Protein AF-A0A537WTV7-F1 (afdb_monomer_lite)

Structure (mmCIF, N/CA/C/O backbone):
data_AF-A0A537WTV7-F1
#
_entry.id   AF-A0A537WTV7-F1
#
loop_
_atom_site.group_PDB
_atom_site.id
_atom_site.type_symbol
_atom_site.label_atom_id
_atom_site.label_alt_id
_atom_site.label_comp_id
_atom_site.label_asym_id
_atom_site.label_entity_id
_atom_site.label_seq_id
_atom_site.pdbx_PDB_ins_code
_atom_site.Cartn_x
_atom_site.Cartn_y
_atom_site.Cartn_z
_atom_site.occupancy
_atom_site.B_iso_or_equiv
_atom_site.auth_seq_id
_atom_site.auth_comp_id
_atom_site.auth_asym_id
_atom_site.auth_atom_id
_atom_site.pdbx_PDB_model_num
ATOM 1 N N . MET A 1 1 ? -13.658 0.890 -7.347 1.00 48.12 1 MET A N 1
ATOM 2 C CA . MET A 1 1 ? -14.657 -0.169 -7.027 1.00 48.12 1 MET A CA 1
ATOM 3 C C . MET A 1 1 ? -14.379 -0.899 -5.705 1.00 48.12 1 MET A C 1
ATOM 5 O O . MET A 1 1 ? -15.333 -1.145 -4.981 1.00 48.12 1 MET A O 1
ATOM 9 N N . LYS A 1 2 ? -13.120 -1.223 -5.353 1.00 63.78 2 LYS A N 1
ATOM 10 C CA . LYS A 1 2 ? -12.788 -2.050 -4.169 1.00 63.78 2 LYS A CA 1
ATOM 11 C C . LYS A 1 2 ? -13.210 -1.450 -2.810 1.00 63.78 2 LYS A C 1
ATOM 13 O O . LYS A 1 2 ? -13.706 -2.185 -1.966 1.00 63.78 2 LYS A O 1
ATOM 18 N N . ILE A 1 3 ? -13.106 -0.130 -2.627 1.00 77.50 3 ILE A N 1
ATOM 19 C CA . ILE A 1 3 ? -13.402 0.544 -1.343 1.00 77.50 3 ILE A CA 1
ATOM 20 C C . ILE A 1 3 ? -14.903 0.557 -0.999 1.00 77.50 3 ILE A C 1
ATOM 22 O O . ILE A 1 3 ? -15.268 0.532 0.171 1.00 77.50 3 ILE A O 1
ATOM 26 N N . ARG A 1 4 ? -15.799 0.518 -1.999 1.00 74.75 4 ARG A N 1
ATOM 27 C CA . ARG A 1 4 ? -17.255 0.674 -1.789 1.00 74.75 4 ARG A CA 1
ATOM 28 C C . ARG A 1 4 ? -17.849 -0.372 -0.832 1.00 74.75 4 ARG A C 1
ATOM 30 O O . ARG A 1 4 ? -18.816 -0.075 -0.142 1.00 74.75 4 ARG A O 1
ATOM 37 N N . ASN A 1 5 ? -17.263 -1.569 -0.763 1.00 86.56 5 ASN A N 1
ATOM 38 C CA . ASN A 1 5 ? -17.741 -2.642 0.115 1.00 86.56 5 ASN A CA 1
ATOM 39 C C . ASN A 1 5 ? -16.973 -2.737 1.443 1.00 86.56 5 ASN A C 1
ATOM 41 O O . ASN A 1 5 ? -17.354 -3.536 2.300 1.00 86.56 5 ASN A O 1
ATOM 45 N N . LEU A 1 6 ? -15.921 -1.932 1.635 1.00 89.31 6 LEU A N 1
ATOM 46 C CA . LEU A 1 6 ? -15.013 -2.030 2.777 1.00 89.31 6 LEU A CA 1
ATOM 47 C C . LEU A 1 6 ? -15.752 -1.886 4.110 1.00 89.31 6 LEU A C 1
ATOM 49 O O . LEU A 1 6 ? -15.606 -2.744 4.974 1.00 89.31 6 LEU A O 1
ATOM 53 N N . GLY A 1 7 ? -16.622 -0.883 4.248 1.00 89.38 7 GLY A N 1
ATOM 54 C CA . GLY A 1 7 ? -17.404 -0.690 5.472 1.00 89.38 7 GLY A CA 1
ATOM 55 C C . GLY A 1 7 ? -18.345 -1.854 5.798 1.00 89.38 7 GLY A C 1
ATOM 56 O O . GLY A 1 7 ? -18.581 -2.165 6.964 1.00 89.38 7 GLY A O 1
ATOM 57 N N . SER A 1 8 ? 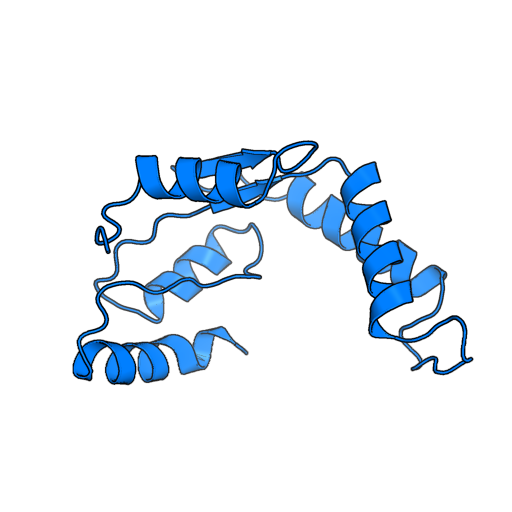-18.874 -2.553 4.787 1.00 90.12 8 SER A N 1
ATOM 58 C CA . SER A 1 8 ? -19.692 -3.749 5.023 1.00 90.12 8 SER A CA 1
ATOM 59 C C . SER A 1 8 ? -18.845 -4.936 5.473 1.00 90.12 8 SER A C 1
ATOM 61 O O . SER A 1 8 ? -19.252 -5.658 6.380 1.00 90.12 8 SER A O 1
ATOM 63 N N . ILE A 1 9 ? -17.678 -5.130 4.856 1.00 91.69 9 ILE A N 1
ATOM 64 C CA . ILE A 1 9 ? -16.735 -6.189 5.229 1.00 91.69 9 ILE A CA 1
ATOM 65 C C . ILE A 1 9 ? -16.250 -5.949 6.660 1.00 91.69 9 ILE A C 1
ATOM 67 O O . ILE A 1 9 ? -16.361 -6.840 7.499 1.00 91.69 9 ILE A O 1
ATOM 71 N N . TRP A 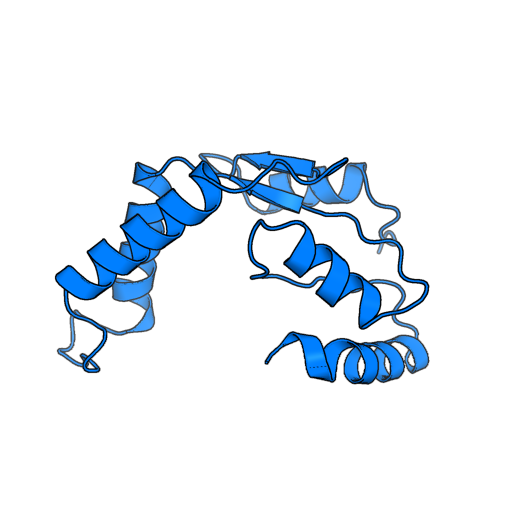1 10 ? -15.798 -4.730 6.958 1.00 92.56 10 TRP A N 1
ATOM 72 C CA . TRP A 1 10 ? -15.300 -4.363 8.277 1.00 92.56 10 TRP A CA 1
ATOM 73 C C . TRP A 1 10 ? -16.333 -4.607 9.374 1.00 92.56 10 TRP A C 1
ATOM 75 O O . TRP A 1 10 ? -16.006 -5.262 10.356 1.00 92.56 10 TRP A O 1
ATOM 85 N N . ARG A 1 11 ? -17.590 -4.180 9.191 1.00 91.38 11 ARG A N 1
ATOM 86 C CA . ARG A 1 11 ? -18.651 -4.415 10.187 1.00 91.38 11 ARG A CA 1
ATOM 87 C C . ARG A 1 11 ? -18.823 -5.894 10.537 1.00 91.38 11 ARG A C 1
ATOM 89 O O . ARG A 1 11 ? -18.983 -6.219 11.709 1.00 91.38 11 ARG A O 1
ATOM 96 N N . ASN A 1 12 ? -18.754 -6.787 9.549 1.00 93.88 12 ASN A N 1
ATOM 97 C CA . ASN A 1 12 ? -18.883 -8.225 9.791 1.00 93.88 12 ASN A CA 1
ATOM 98 C C . ASN A 1 12 ? -17.696 -8.777 10.593 1.00 93.88 12 ASN A C 1
ATOM 100 O O . ASN A 1 12 ? -17.893 -9.533 11.542 1.00 93.88 12 ASN A O 1
ATOM 104 N N . TYR A 1 13 ? -16.468 -8.379 10.249 1.00 93.69 13 TYR A N 1
ATOM 105 C CA . TYR A 1 13 ? -15.272 -8.810 10.979 1.00 93.69 13 TYR A CA 1
ATOM 106 C C . TYR A 1 13 ? -15.202 -8.204 12.382 1.00 93.69 13 TYR A C 1
ATOM 108 O O . TYR A 1 13 ? -14.846 -8.899 13.331 1.00 93.69 13 TYR A O 1
ATOM 116 N N . GLN A 1 14 ? -15.600 -6.943 12.537 1.00 93.06 14 GLN A N 1
ATOM 117 C CA . GLN A 1 14 ? -15.687 -6.277 13.830 1.00 93.06 14 GLN A CA 1
ATOM 118 C C . GLN A 1 14 ? -16.700 -6.979 14.746 1.00 93.06 14 GLN A C 1
ATOM 120 O O . GLN A 1 14 ? -16.394 -7.234 15.908 1.00 93.06 14 GLN A O 1
ATOM 125 N N . ALA A 1 15 ? -17.870 -7.368 14.222 1.00 93.88 15 ALA A N 1
ATOM 126 C CA . ALA A 1 15 ? -18.858 -8.154 14.966 1.00 93.88 15 ALA A CA 1
ATOM 127 C C . ALA A 1 15 ? -18.328 -9.540 15.386 1.00 93.88 15 ALA A C 1
ATOM 129 O O . ALA A 1 15 ? -18.749 -10.075 16.408 1.00 93.88 15 ALA A O 1
ATOM 130 N N . ALA A 1 16 ? -17.374 -10.096 14.634 1.00 95.06 16 ALA A N 1
ATOM 131 C CA . ALA A 1 16 ? -16.656 -11.324 14.975 1.00 95.06 16 ALA A CA 1
ATOM 132 C C . ALA A 1 16 ? -15.442 -11.102 15.906 1.00 95.06 16 ALA A C 1
ATOM 134 O O . ALA A 1 16 ? -14.710 -12.048 16.191 1.00 95.06 16 ALA A O 1
ATOM 135 N N . GLY A 1 17 ? -15.213 -9.874 16.386 1.00 93.69 17 GLY A N 1
ATOM 136 C CA . GLY A 1 17 ? -14.147 -9.537 17.333 1.00 93.69 17 GLY A CA 1
ATOM 137 C C . GLY A 1 17 ? -12.842 -9.042 16.703 1.00 93.69 17 GLY A C 1
ATOM 138 O O . GLY A 1 17 ? -11.868 -8.822 17.425 1.00 93.69 17 GLY A O 1
ATOM 139 N N . ALA A 1 18 ? -12.791 -8.834 15.383 1.00 93.06 18 ALA A N 1
ATOM 140 C CA . ALA A 1 18 ? -11.631 -8.210 14.757 1.00 93.06 18 ALA A CA 1
ATOM 141 C C . ALA A 1 18 ? -11.459 -6.764 15.248 1.00 93.06 18 ALA A C 1
ATOM 143 O O . ALA A 1 18 ? -12.418 -6.001 15.354 1.00 93.06 18 ALA A O 1
ATOM 144 N N . ARG A 1 19 ? -10.208 -6.384 15.522 1.00 91.12 19 ARG A N 1
ATOM 145 C CA . ARG A 1 19 ? -9.843 -5.050 16.026 1.00 91.12 19 ARG A CA 1
ATOM 146 C C . ARG A 1 19 ? -9.123 -4.177 15.005 1.00 91.12 19 ARG A C 1
ATOM 148 O O . ARG A 1 19 ? -9.173 -2.959 15.116 1.00 91.12 19 ARG A O 1
ATOM 155 N N . CYS A 1 20 ? -8.478 -4.798 14.022 1.00 92.19 20 CYS A N 1
ATOM 156 C CA . CYS A 1 20 ? -7.659 -4.132 13.017 1.00 92.19 20 CYS A CA 1
ATOM 157 C C . CYS A 1 20 ? -7.869 -4.803 11.655 1.00 92.19 20 CYS A C 1
ATOM 159 O O . CYS A 1 20 ? -8.230 -5.980 11.585 1.00 92.19 20 CYS A O 1
ATOM 161 N N . PHE A 1 21 ? -7.614 -4.068 10.576 1.00 91.38 21 PHE A N 1
ATOM 162 C CA . PHE A 1 21 ? -7.596 -4.581 9.208 1.00 91.38 21 PHE A CA 1
ATOM 163 C C . PHE A 1 21 ? -6.486 -3.887 8.416 1.00 91.38 21 PHE A C 1
ATOM 165 O O . PHE A 1 21 ? -6.018 -2.819 8.802 1.00 91.38 21 PHE A O 1
ATOM 172 N N . VAL A 1 22 ? -6.065 -4.499 7.309 1.00 92.06 22 VAL A N 1
ATOM 173 C CA . VAL A 1 22 ? -5.103 -3.911 6.369 1.00 92.06 22 VAL A CA 1
ATOM 174 C C . VAL A 1 22 ? -5.786 -3.751 5.020 1.00 92.06 22 VAL A C 1
ATOM 176 O O . VAL A 1 22 ? -6.416 -4.690 4.531 1.00 92.06 22 VAL A O 1
ATOM 179 N N . VAL A 1 23 ? -5.630 -2.581 4.404 1.00 91.19 23 VAL A N 1
ATOM 180 C CA . VAL A 1 23 ? -5.980 -2.350 2.998 1.00 91.19 23 VAL A CA 1
ATOM 181 C C . VAL A 1 23 ? -4.684 -2.156 2.231 1.00 91.19 23 VAL A C 1
ATOM 183 O O . VAL A 1 23 ? -3.864 -1.321 2.596 1.00 91.19 23 VAL A O 1
ATOM 186 N N . SER A 1 24 ? -4.487 -2.947 1.181 1.00 90.12 24 SER A N 1
ATOM 187 C CA . SER A 1 24 ? -3.321 -2.853 0.306 1.00 90.12 24 SER A CA 1
ATOM 188 C C . SER A 1 24 ? -3.741 -2.551 -1.130 1.00 90.12 24 SER A C 1
ATOM 190 O O . SER A 1 24 ? -4.852 -2.879 -1.557 1.00 90.12 24 SER A O 1
ATOM 192 N N . GLY A 1 25 ? -2.837 -1.917 -1.881 1.00 84.69 25 GLY A N 1
ATOM 193 C CA . GLY A 1 25 ? -3.086 -1.525 -3.270 1.00 84.69 25 GLY A CA 1
ATOM 194 C C . GLY A 1 25 ? -4.025 -0.325 -3.416 1.00 84.69 25 GLY A C 1
ATOM 195 O O . GLY A 1 25 ? -4.799 -0.285 -4.372 1.00 84.69 25 GLY A O 1
ATOM 196 N N . LEU A 1 26 ? -3.993 0.598 -2.451 1.00 86.12 26 LEU A N 1
ATOM 197 C CA . LEU A 1 26 ? -4.487 1.965 -2.629 1.00 86.12 26 LEU A CA 1
ATOM 198 C C . LEU A 1 26 ? -3.452 2.770 -3.424 1.00 86.12 26 LEU A C 1
ATOM 200 O O . LEU A 1 26 ? -2.262 2.454 -3.349 1.00 86.12 26 LEU A O 1
ATOM 204 N N . GLY A 1 27 ? -3.912 3.778 -4.166 1.00 82.94 27 GLY A N 1
ATOM 205 C CA . GLY A 1 27 ? -3.024 4.770 -4.764 1.00 82.94 27 GLY A CA 1
ATOM 206 C C . GLY A 1 27 ? -2.331 5.611 -3.691 1.00 82.94 27 GLY A C 1
ATOM 207 O O . GLY A 1 27 ? -2.720 5.597 -2.518 1.00 82.94 27 GLY A O 1
ATOM 208 N N . ALA A 1 28 ? -1.281 6.326 -4.088 1.00 81.31 28 ALA A N 1
ATOM 209 C CA . ALA A 1 28 ? -0.483 7.165 -3.189 1.00 81.31 28 ALA A CA 1
ATOM 210 C C . ALA A 1 28 ? -1.029 8.602 -3.041 1.00 81.31 28 ALA A C 1
ATOM 212 O O . ALA A 1 28 ? -0.284 9.500 -2.656 1.00 81.31 28 ALA A O 1
ATOM 213 N N . ALA A 1 29 ? -2.317 8.824 -3.327 1.00 87.44 29 ALA A N 1
ATOM 214 C CA . ALA A 1 29 ? -2.969 10.125 -3.220 1.00 87.44 29 ALA A CA 1
ATOM 215 C C . ALA A 1 29 ? -3.719 10.297 -1.887 1.00 87.44 29 ALA A C 1
ATOM 217 O O . ALA A 1 29 ? -4.305 9.351 -1.353 1.00 87.44 29 ALA A O 1
ATOM 218 N N . VAL A 1 30 ? -3.764 11.533 -1.378 1.00 89.75 30 VAL A N 1
ATOM 219 C CA . VAL A 1 30 ? -4.518 11.888 -0.160 1.00 89.75 30 VAL A CA 1
ATOM 220 C C . VAL A 1 30 ? -6.001 11.527 -0.306 1.00 89.75 30 VAL A C 1
ATOM 222 O O . VAL A 1 30 ? -6.557 10.867 0.570 1.00 89.75 30 VAL A O 1
ATOM 225 N N . ASP A 1 31 ? -6.610 11.839 -1.453 1.00 90.00 31 ASP A N 1
ATOM 226 C CA . ASP A 1 31 ? -8.018 11.537 -1.743 1.00 90.00 31 ASP A CA 1
ATOM 227 C C . ASP A 1 31 ? -8.343 10.033 -1.660 1.00 90.00 31 ASP A C 1
ATOM 229 O O . ASP A 1 31 ? -9.436 9.650 -1.227 1.00 90.00 31 ASP A O 1
ATOM 233 N N . ASP A 1 32 ? -7.405 9.158 -2.043 1.00 89.19 32 ASP A N 1
ATOM 234 C CA . ASP A 1 32 ? -7.583 7.703 -1.949 1.00 89.19 32 ASP A CA 1
ATOM 235 C C . ASP A 1 32 ? -7.609 7.240 -0.488 1.00 89.19 32 ASP A C 1
ATOM 237 O O . ASP A 1 32 ? -8.430 6.393 -0.108 1.00 89.19 32 ASP A O 1
ATOM 241 N N . VAL A 1 33 ? -6.739 7.819 0.346 1.00 89.44 33 VAL A N 1
ATOM 242 C CA . VAL A 1 33 ? -6.701 7.565 1.790 1.00 89.44 33 VAL A CA 1
ATOM 243 C C . VAL A 1 33 ? -7.979 8.065 2.452 1.00 89.44 33 VAL A C 1
ATOM 245 O O . VAL A 1 33 ? -8.609 7.306 3.192 1.00 89.44 33 VAL A O 1
ATOM 248 N N . GLU A 1 34 ? -8.404 9.294 2.162 1.00 90.12 34 GLU A N 1
ATOM 249 C CA . GLU A 1 34 ? -9.625 9.880 2.722 1.00 90.12 34 GLU A CA 1
ATOM 250 C C . GLU A 1 34 ? -10.869 9.093 2.310 1.00 90.12 34 GLU A C 1
ATOM 252 O O . GLU A 1 34 ? -11.715 8.768 3.148 1.00 90.12 34 GLU A O 1
ATOM 257 N N . THR A 1 35 ? -10.952 8.692 1.040 1.00 90.69 35 THR A N 1
ATOM 258 C CA . THR A 1 35 ? -12.037 7.840 0.539 1.00 90.69 35 THR A CA 1
ATOM 259 C C . THR A 1 35 ? -12.060 6.491 1.261 1.00 90.69 35 THR A C 1
ATOM 261 O O . THR A 1 35 ? -13.132 5.985 1.611 1.00 90.69 35 THR A O 1
ATOM 264 N N . CYS A 1 36 ? -10.891 5.893 1.509 1.00 90.25 36 CYS A N 1
ATOM 265 C CA . CYS A 1 36 ? -10.783 4.638 2.245 1.00 90.25 36 CYS A CA 1
ATOM 266 C C . CYS A 1 36 ? -11.180 4.795 3.721 1.00 90.25 36 CYS A C 1
ATOM 268 O O . CYS A 1 36 ? -11.958 3.985 4.232 1.00 90.25 36 CYS A O 1
ATOM 270 N N . ALA A 1 37 ? -10.694 5.837 4.396 1.00 89.88 37 ALA A N 1
ATOM 271 C CA . ALA A 1 37 ? -11.010 6.129 5.792 1.00 89.88 37 ALA A CA 1
ATOM 272 C C . ALA A 1 37 ? -12.503 6.446 5.978 1.00 89.88 37 ALA A C 1
ATOM 274 O O . ALA A 1 37 ? -13.147 5.919 6.886 1.00 89.88 37 ALA A O 1
ATOM 275 N N . GLY A 1 38 ? -13.095 7.219 5.063 1.00 91.06 38 GLY A N 1
ATOM 276 C CA . GLY A 1 38 ? -14.523 7.541 5.059 1.00 91.06 38 GLY A CA 1
ATOM 277 C C . GLY A 1 38 ? -15.430 6.318 4.885 1.00 91.06 38 GLY A C 1
ATOM 278 O O . GLY A 1 38 ? -16.558 6.307 5.380 1.00 91.06 38 GLY A O 1
ATOM 279 N N . ALA A 1 39 ? -14.942 5.248 4.247 1.00 91.12 39 ALA A N 1
ATOM 280 C CA . ALA A 1 39 ? -15.672 3.985 4.143 1.00 91.12 39 ALA A CA 1
ATOM 281 C C . ALA A 1 39 ? -15.723 3.200 5.467 1.00 91.12 39 ALA A C 1
ATOM 283 O O . ALA A 1 39 ? -16.539 2.282 5.593 1.00 91.12 39 ALA A O 1
ATOM 284 N N . VAL A 1 40 ? -14.883 3.549 6.450 1.00 89.88 40 VAL A N 1
ATOM 285 C CA . VAL A 1 40 ? -14.829 2.916 7.775 1.00 89.88 40 VAL A CA 1
ATOM 286 C C . VAL A 1 40 ? -14.806 3.983 8.882 1.00 89.88 40 VAL A C 1
ATOM 288 O O . VAL A 1 40 ? -13.760 4.231 9.494 1.00 89.88 40 VAL A O 1
ATOM 291 N N . PRO A 1 41 ? -15.958 4.620 9.173 1.00 84.69 41 PRO A N 1
ATOM 292 C CA . PRO A 1 41 ? -16.031 5.676 10.177 1.00 84.69 41 PRO A CA 1
ATOM 293 C C . PRO A 1 41 ? -15.554 5.205 11.555 1.00 84.69 41 PRO A C 1
ATOM 295 O O . PRO A 1 41 ? -15.910 4.116 12.007 1.00 84.69 41 PRO A O 1
ATOM 298 N N . GLY A 1 42 ? -14.761 6.041 12.229 1.00 85.00 42 GLY A N 1
ATOM 299 C CA . GLY A 1 42 ? -14.197 5.741 13.549 1.00 85.00 42 GLY A CA 1
ATOM 300 C C . GLY A 1 42 ? -12.944 4.858 13.532 1.00 85.00 42 GLY A C 1
ATOM 301 O O . GLY A 1 42 ? -12.438 4.525 14.601 1.00 85.00 42 GLY A O 1
ATOM 302 N N . SER A 1 43 ? -12.432 4.482 12.355 1.00 87.81 43 SER A N 1
ATOM 303 C CA . SER A 1 43 ? -11.092 3.898 12.244 1.00 87.81 43 SER A CA 1
ATOM 304 C C . SER A 1 43 ? -10.009 4.974 12.367 1.00 87.81 43 SER A C 1
ATOM 306 O O . SER A 1 43 ? -10.209 6.118 11.960 1.00 87.81 43 SER A O 1
ATOM 308 N N . VAL A 1 44 ? -8.860 4.599 12.931 1.00 88.19 44 VAL A N 1
ATOM 309 C CA . VAL A 1 44 ? -7.651 5.432 12.981 1.00 88.19 44 VAL A CA 1
ATOM 310 C C . VAL A 1 44 ? -6.642 4.800 12.022 1.00 88.19 44 VAL A C 1
ATOM 312 O O . VAL A 1 44 ? -6.024 3.795 12.381 1.00 88.19 44 VAL A O 1
ATOM 315 N N . PRO A 1 45 ? -6.541 5.280 10.770 1.00 89.75 45 PRO A N 1
ATOM 316 C CA . PRO A 1 45 ? -5.659 4.667 9.792 1.00 89.75 45 PRO A CA 1
ATOM 317 C C . PRO A 1 45 ? -4.199 5.005 10.099 1.00 89.75 45 PRO A C 1
ATOM 319 O O . PRO A 1 45 ? -3.846 6.162 10.304 1.00 89.75 45 PRO A O 1
ATOM 322 N N . THR A 1 46 ? -3.333 3.997 10.044 1.00 92.88 46 THR A N 1
ATOM 323 C CA . THR A 1 46 ? -1.896 4.208 9.848 1.00 92.88 46 THR A CA 1
ATOM 324 C C . THR A 1 46 ? -1.613 4.067 8.362 1.00 92.88 46 THR A C 1
ATOM 326 O O . THR A 1 46 ? -1.773 2.983 7.796 1.00 92.88 46 THR A O 1
ATOM 329 N N . VAL A 1 47 ? -1.230 5.165 7.714 1.00 93.69 47 VAL A N 1
ATOM 330 C CA . VAL A 1 47 ? -0.910 5.160 6.285 1.00 93.69 47 VAL A CA 1
ATOM 331 C C . VAL A 1 47 ? 0.539 4.731 6.106 1.00 93.69 47 VAL A C 1
ATOM 333 O O . VAL A 1 47 ? 1.443 5.327 6.687 1.00 93.69 47 VAL A O 1
ATOM 336 N N . CYS A 1 48 ? 0.767 3.706 5.288 1.00 93.75 48 CYS A N 1
ATOM 337 C CA . CYS A 1 48 ? 2.104 3.256 4.918 1.00 93.75 48 CYS A CA 1
ATOM 338 C C . CYS A 1 48 ? 2.304 3.424 3.413 1.00 93.75 48 CYS A C 1
ATOM 340 O O . CYS A 1 48 ? 1.594 2.802 2.622 1.00 93.75 48 CYS A O 1
ATOM 342 N N . VAL A 1 49 ? 3.294 4.223 3.020 1.00 92.81 49 VAL A N 1
ATOM 343 C CA . VAL A 1 49 ? 3.681 4.406 1.618 1.00 92.81 49 VAL A CA 1
ATOM 344 C C . VAL A 1 49 ? 4.893 3.529 1.346 1.00 92.81 49 VAL A C 1
ATOM 346 O O . VAL A 1 49 ? 5.973 3.763 1.884 1.00 92.81 49 VAL A O 1
ATOM 349 N N . LEU A 1 50 ? 4.716 2.497 0.522 1.00 92.31 50 LEU A N 1
ATOM 350 C CA . LEU A 1 50 ? 5.810 1.619 0.116 1.00 92.31 50 LEU A CA 1
ATOM 351 C C . LEU A 1 50 ? 6.540 2.239 -1.069 1.00 92.31 50 LEU A C 1
ATOM 353 O O . LEU A 1 50 ? 5.973 2.354 -2.155 1.00 92.31 50 LEU A O 1
ATOM 357 N N . THR A 1 51 ? 7.802 2.593 -0.871 1.00 91.88 51 THR A N 1
ATOM 358 C CA . THR A 1 51 ? 8.647 3.165 -1.912 1.00 91.88 51 THR A CA 1
ATOM 359 C C . THR A 1 51 ? 9.660 2.150 -2.417 1.00 91.88 51 THR A C 1
ATOM 361 O O . THR A 1 51 ? 9.967 1.115 -1.809 1.00 91.88 51 THR A O 1
ATOM 364 N N . VAL A 1 52 ? 10.111 2.417 -3.631 1.00 92.25 52 VAL A N 1
ATOM 365 C CA . VAL A 1 52 ? 11.062 1.612 -4.376 1.00 92.25 52 VAL A CA 1
ATOM 366 C C . VAL A 1 52 ? 11.633 2.504 -5.477 1.00 92.25 52 VAL A C 1
ATOM 368 O O . VAL A 1 52 ? 10.981 3.460 -5.896 1.00 92.25 52 VAL A O 1
ATOM 371 N N . THR A 1 53 ? 12.841 2.220 -5.954 1.00 90.94 53 THR A N 1
ATOM 372 C CA . THR A 1 53 ? 13.369 2.926 -7.129 1.00 90.94 53 THR A CA 1
ATOM 373 C C . THR A 1 53 ? 12.571 2.553 -8.379 1.00 90.94 53 THR A C 1
ATOM 375 O O . THR A 1 53 ? 12.082 1.429 -8.485 1.00 90.94 53 THR A O 1
ATOM 378 N N . GLU A 1 54 ? 12.488 3.452 -9.360 1.00 90.38 54 GLU A N 1
ATOM 379 C CA . GLU A 1 54 ? 11.824 3.188 -10.649 1.00 90.38 54 GLU A CA 1
ATOM 380 C C . GLU A 1 54 ? 12.343 1.896 -11.305 1.00 90.38 54 GLU 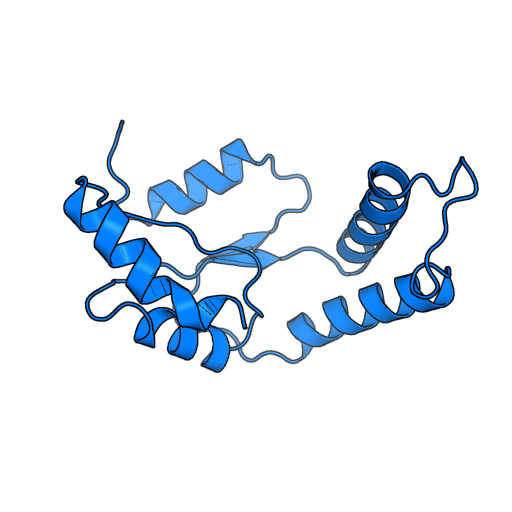A C 1
ATOM 382 O O . GLU A 1 54 ? 11.569 1.031 -11.720 1.00 90.38 54 GLU A O 1
ATOM 387 N N . THR A 1 55 ? 13.666 1.708 -11.310 1.00 91.56 55 THR A N 1
ATOM 388 C CA . THR A 1 55 ? 14.318 0.503 -11.841 1.00 91.56 55 THR A CA 1
ATOM 389 C C . THR A 1 55 ? 13.824 -0.770 -11.156 1.00 91.56 55 THR A C 1
ATOM 391 O O . THR A 1 55 ? 13.518 -1.761 -11.825 1.00 91.56 55 THR A O 1
ATOM 394 N N . GLU A 1 56 ? 13.728 -0.763 -9.826 1.00 93.44 56 GLU A N 1
ATOM 395 C CA . GLU A 1 56 ? 13.275 -1.923 -9.061 1.00 93.44 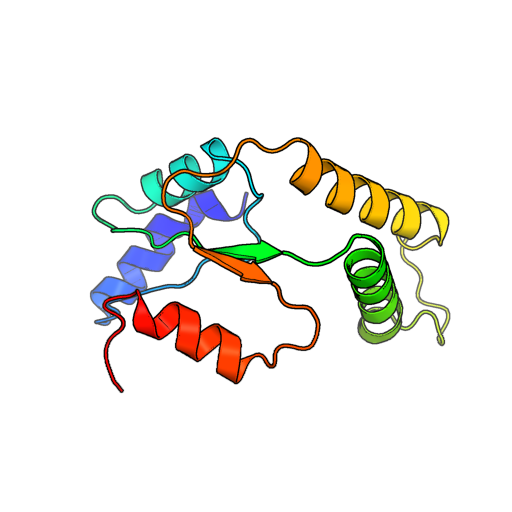56 GLU A CA 1
ATOM 396 C C . GLU A 1 56 ? 11.750 -2.114 -9.185 1.00 93.44 56 GLU A C 1
ATOM 398 O O . GLU A 1 56 ? 11.281 -3.251 -9.277 1.00 93.44 56 GLU A O 1
ATOM 403 N N . GLN A 1 57 ? 10.964 -1.036 -9.286 1.00 91.38 57 GLN A N 1
ATOM 404 C CA . GLN A 1 57 ? 9.523 -1.093 -9.551 1.00 91.38 57 GLN A CA 1
ATOM 405 C C . GLN A 1 57 ? 9.240 -1.754 -10.904 1.00 91.38 57 GLN A C 1
ATOM 407 O O . GLN A 1 57 ? 8.483 -2.729 -10.968 1.00 91.38 57 GLN A O 1
ATOM 412 N N . ARG A 1 58 ? 9.926 -1.304 -11.963 1.00 91.94 58 ARG A N 1
ATOM 413 C CA . ARG A 1 58 ? 9.875 -1.901 -13.303 1.00 91.94 58 ARG A CA 1
ATOM 414 C C . ARG A 1 58 ? 10.276 -3.372 -13.260 1.00 91.94 58 ARG A C 1
ATOM 416 O O . ARG A 1 58 ? 9.518 -4.229 -13.712 1.00 91.94 58 ARG A O 1
ATOM 423 N N . ALA A 1 59 ? 11.415 -3.702 -12.650 1.00 91.88 59 ALA A N 1
ATOM 424 C CA . ALA A 1 59 ? 11.874 -5.086 -12.543 1.00 91.88 59 ALA A CA 1
ATOM 425 C C . ALA A 1 59 ? 10.855 -5.996 -11.828 1.00 91.88 59 ALA A C 1
ATOM 427 O O . ALA A 1 59 ? 10.665 -7.150 -12.219 1.00 91.88 59 ALA A O 1
ATOM 428 N N . ARG A 1 60 ? 10.172 -5.493 -10.792 1.00 91.06 60 ARG A N 1
ATOM 429 C CA . ARG A 1 60 ? 9.122 -6.231 -10.069 1.00 91.06 60 ARG A CA 1
ATOM 430 C C . ARG A 1 60 ? 7.864 -6.433 -10.910 1.00 91.06 60 ARG A C 1
ATOM 432 O O . ARG A 1 60 ? 7.321 -7.536 -10.886 1.00 91.06 60 ARG A O 1
ATOM 439 N N . ILE A 1 61 ? 7.419 -5.423 -11.659 1.00 89.19 61 ILE A N 1
ATOM 440 C CA . ILE A 1 61 ? 6.267 -5.529 -12.574 1.00 89.19 61 ILE A CA 1
ATOM 441 C C . ILE A 1 61 ? 6.530 -6.607 -13.628 1.00 89.19 61 ILE A C 1
ATOM 443 O O . ILE A 1 61 ? 5.728 -7.526 -13.787 1.00 89.19 61 ILE A O 1
ATOM 447 N N . PHE A 1 62 ? 7.695 -6.558 -14.272 1.00 88.88 62 PHE A N 1
ATOM 448 C CA . PHE A 1 62 ? 8.087 -7.529 -15.291 1.00 88.88 62 PHE A CA 1
ATOM 449 C C . PHE A 1 62 ? 8.216 -8.951 -14.740 1.00 88.88 62 PHE A C 1
ATOM 451 O O . PHE A 1 62 ? 7.744 -9.902 -15.358 1.00 88.88 62 PHE A O 1
ATOM 458 N N . ARG A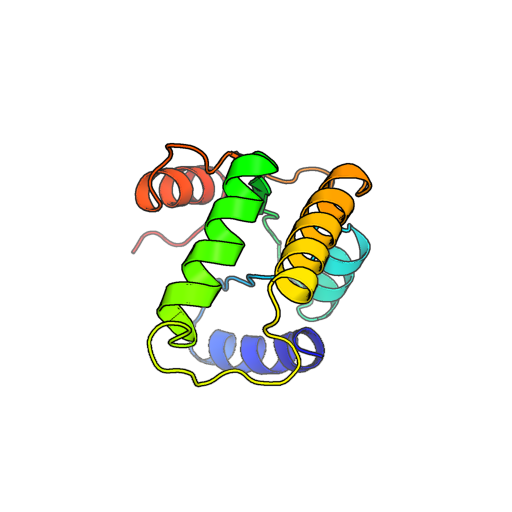 1 63 ? 8.809 -9.112 -13.554 1.00 88.44 63 ARG A N 1
ATOM 459 C CA . ARG A 1 63 ? 8.940 -10.425 -12.909 1.00 88.44 63 ARG A CA 1
ATOM 460 C C . ARG A 1 63 ? 7.583 -11.035 -12.569 1.00 88.44 63 ARG A C 1
ATOM 462 O O . ARG A 1 63 ? 7.376 -12.216 -12.826 1.00 88.44 63 ARG A O 1
ATOM 469 N N . ARG A 1 64 ? 6.651 -10.237 -12.034 1.00 85.25 64 ARG A N 1
ATOM 470 C CA . ARG A 1 64 ? 5.273 -10.685 -11.771 1.00 85.25 64 ARG A CA 1
ATOM 471 C C . ARG A 1 64 ? 4.571 -11.075 -13.067 1.00 85.25 64 ARG A C 1
ATOM 473 O O . ARG A 1 64 ? 3.965 -12.137 -13.122 1.00 85.25 64 ARG A O 1
ATOM 480 N N . ALA A 1 65 ? 4.731 -10.274 -14.122 1.00 81.31 65 ALA A N 1
ATOM 481 C CA . ALA A 1 65 ? 4.178 -10.582 -15.437 1.00 81.31 65 ALA A CA 1
ATOM 482 C C . ALA A 1 65 ? 4.682 -11.932 -15.987 1.00 81.31 65 ALA A C 1
ATOM 484 O O . ALA A 1 65 ? 3.910 -12.699 -16.556 1.00 81.31 65 ALA A O 1
ATOM 485 N N . GLN A 1 66 ? 5.962 -12.254 -15.775 1.00 76.81 66 GLN A N 1
ATOM 486 C CA . GLN A 1 66 ? 6.546 -13.535 -16.184 1.00 76.81 66 GLN A CA 1
ATOM 487 C C . GLN A 1 66 ? 6.030 -14.712 -15.344 1.00 76.81 66 GLN A C 1
ATOM 489 O O . GLN A 1 66 ? 5.622 -15.721 -15.911 1.00 76.81 66 GLN A O 1
ATOM 494 N N . GLN A 1 67 ? 6.020 -14.575 -14.013 1.00 71.50 67 GLN A N 1
ATOM 495 C CA . GLN A 1 67 ? 5.683 -15.662 -13.083 1.00 71.50 67 GLN A CA 1
ATOM 496 C C . GLN A 1 67 ? 4.187 -15.990 -13.018 1.00 71.50 67 GLN A C 1
ATOM 498 O O . GLN A 1 67 ? 3.821 -17.145 -12.836 1.00 71.50 67 GLN A O 1
ATOM 503 N N . GLU A 1 68 ? 3.321 -14.983 -13.114 1.00 62.66 68 GLU A N 1
ATOM 504 C CA . GLU A 1 68 ? 1.884 -15.135 -12.856 1.00 62.66 68 GLU A CA 1
ATOM 505 C C . GLU A 1 68 ? 1.083 -15.420 -14.139 1.00 62.66 68 GLU A C 1
ATOM 507 O O . GLU A 1 68 ? -0.013 -15.970 -14.069 1.00 62.66 68 GLU A O 1
ATOM 512 N N . TYR A 1 69 ? 1.643 -15.111 -15.317 1.00 57.81 69 TYR A N 1
ATOM 513 C CA . TYR A 1 69 ? 0.922 -15.196 -16.596 1.00 57.81 69 TYR A CA 1
ATOM 514 C C . TYR A 1 69 ? 1.584 -16.096 -17.641 1.00 57.81 69 TYR A C 1
ATOM 516 O O . TYR A 1 69 ? 1.102 -16.166 -18.766 1.00 57.81 69 TYR A O 1
ATOM 524 N N . GLY A 1 70 ? 2.660 -16.811 -17.290 1.00 54.94 70 GLY A N 1
ATOM 525 C CA . GLY A 1 70 ? 3.226 -17.848 -18.154 1.00 54.94 70 GLY A CA 1
ATOM 526 C C . GLY A 1 70 ? 3.573 -17.337 -19.554 1.00 54.94 70 GLY A C 1
ATOM 527 O O . GLY A 1 70 ? 3.257 -17.994 -20.546 1.00 54.94 70 GLY A O 1
ATOM 528 N N . MET A 1 71 ? 4.237 -16.179 -19.655 1.00 52.97 71 MET A N 1
ATOM 529 C CA . MET A 1 71 ? 4.777 -15.670 -20.930 1.00 52.97 71 MET A CA 1
ATOM 530 C C . MET A 1 71 ? 5.727 -16.682 -21.601 1.00 52.97 71 MET A C 1
ATOM 532 O O . MET A 1 71 ? 5.927 -16.646 -22.810 1.00 52.97 71 MET A O 1
ATOM 536 N N . GLU A 1 72 ? 6.267 -17.625 -20.827 1.00 51.44 72 GLU A N 1
ATOM 537 C CA . GLU A 1 72 ? 7.054 -18.770 -21.294 1.00 51.44 72 GLU A CA 1
ATOM 538 C C . GLU A 1 72 ? 6.216 -19.884 -21.975 1.00 51.44 72 GLU A C 1
ATOM 540 O O . GLU A 1 72 ? 6.776 -20.723 -22.674 1.00 51.44 72 GLU A O 1
ATOM 545 N N . HIS A 1 73 ? 4.881 -19.862 -21.846 1.00 50.72 73 HIS A N 1
ATOM 546 C CA . HIS A 1 73 ? 3.933 -20.840 -22.412 1.00 50.72 73 HIS A CA 1
ATOM 547 C C . HIS A 1 73 ? 2.942 -20.239 -23.437 1.00 50.72 73 HIS A C 1
ATOM 549 O O . HIS A 1 73 ? 1.998 -20.912 -23.848 1.00 50.72 73 HIS A O 1
ATOM 555 N N . GLY A 1 74 ? 3.129 -18.985 -23.873 1.00 48.03 74 GLY A N 1
ATOM 556 C CA . GLY A 1 74 ? 2.338 -18.372 -24.956 1.00 48.03 74 GLY A CA 1
ATOM 557 C C . GLY A 1 74 ? 0.915 -17.922 -24.587 1.00 48.03 74 GLY A C 1
ATOM 558 O O . GLY A 1 74 ? 0.131 -17.587 -25.475 1.00 48.03 74 GLY A O 1
ATOM 559 N N . GLY A 1 75 ? 0.565 -17.888 -23.299 1.00 48.94 75 GLY A N 1
ATOM 560 C CA . GLY A 1 75 ? -0.747 -17.452 -22.809 1.00 48.94 75 GLY A CA 1
ATOM 561 C C . GLY A 1 75 ? -0.842 -15.940 -22.587 1.00 48.94 75 GLY A C 1
ATOM 562 O O . GLY A 1 75 ? -0.923 -15.503 -21.448 1.00 48.94 75 GLY A O 1
ATOM 563 N N . GLY A 1 76 ? -0.826 -15.137 -23.655 1.00 52.16 76 GLY A N 1
ATOM 564 C CA . GLY A 1 76 ? -0.954 -13.676 -23.566 1.00 52.16 76 GLY A CA 1
ATOM 565 C C . GLY A 1 76 ? -2.371 -13.155 -23.855 1.00 52.16 76 GLY A C 1
ATOM 566 O O . GLY A 1 76 ? -2.802 -13.151 -25.004 1.00 52.16 76 GLY A O 1
ATOM 567 N N . SER A 1 77 ? -3.088 -12.657 -22.845 1.00 54.84 77 SER A N 1
ATOM 568 C CA . SER A 1 77 ? -4.193 -11.694 -22.986 1.00 54.84 77 SER A CA 1
ATOM 569 C C . SER A 1 77 ? -3.710 -10.394 -23.657 1.00 54.84 77 SER A C 1
ATOM 571 O O . SER A 1 77 ? -2.559 -9.990 -23.506 1.00 54.84 77 SER A O 1
ATOM 573 N N . THR A 1 78 ? -4.595 -9.683 -24.362 1.00 54.16 78 THR A N 1
ATOM 574 C CA . THR A 1 78 ? -4.308 -8.470 -25.163 1.00 54.16 78 THR A CA 1
ATOM 575 C C . THR A 1 78 ? -3.641 -7.306 -24.409 1.00 54.16 78 THR A C 1
ATOM 577 O O . THR A 1 78 ? -3.104 -6.410 -25.051 1.00 54.16 78 THR A O 1
ATOM 580 N N . ASN A 1 79 ? -3.616 -7.318 -23.071 1.00 53.78 79 ASN A N 1
ATOM 581 C CA . ASN A 1 79 ? -2.937 -6.314 -22.233 1.00 53.78 79 ASN A CA 1
ATOM 582 C C . ASN A 1 79 ? -1.498 -6.700 -21.826 1.00 53.78 79 ASN A C 1
ATOM 584 O O . ASN A 1 79 ? -0.934 -6.080 -20.928 1.00 53.78 79 ASN A O 1
ATOM 588 N N . GLN A 1 80 ? -0.914 -7.737 -22.430 1.00 65.44 80 GLN A N 1
ATOM 589 C CA . GLN A 1 80 ? 0.329 -8.369 -21.961 1.00 65.44 80 GLN A CA 1
ATOM 590 C C . GLN A 1 80 ? 1.470 -8.286 -22.987 1.00 65.44 80 GLN A C 1
ATOM 592 O O . GLN A 1 80 ? 2.359 -9.135 -23.027 1.00 65.44 80 GLN A O 1
ATOM 597 N N . THR A 1 81 ? 1.460 -7.250 -23.831 1.00 76.00 81 THR A N 1
ATOM 598 C CA . THR A 1 81 ? 2.614 -6.917 -24.673 1.00 76.00 81 THR A CA 1
ATOM 599 C C . THR A 1 81 ? 3.718 -6.280 -23.829 1.00 76.00 81 THR A C 1
ATOM 601 O O . THR A 1 81 ? 3.456 -5.670 -22.791 1.00 76.00 81 THR A O 1
ATOM 604 N N . LEU A 1 82 ? 4.965 -6.378 -24.299 1.00 79.44 82 LEU A N 1
ATOM 605 C CA . LEU A 1 82 ? 6.093 -5.645 -23.716 1.00 79.44 82 LEU A CA 1
ATOM 606 C C . LEU A 1 82 ? 5.767 -4.149 -23.573 1.00 79.44 82 LEU A C 1
ATOM 608 O O . LEU A 1 82 ? 5.990 -3.567 -22.520 1.00 79.44 82 LEU A O 1
ATOM 612 N N . GLU A 1 83 ? 5.163 -3.558 -24.603 1.00 83.44 83 GLU A N 1
ATOM 613 C CA . GLU A 1 83 ? 4.732 -2.159 -24.614 1.00 83.44 83 GLU A CA 1
ATOM 614 C C . GLU A 1 83 ? 3.707 -1.842 -23.513 1.00 83.44 83 GLU A C 1
ATOM 616 O O . GLU A 1 83 ? 3.809 -0.814 -22.846 1.00 83.44 83 GLU A O 1
ATOM 621 N N . ALA A 1 84 ? 2.745 -2.737 -23.264 1.00 83.38 84 ALA A N 1
ATOM 622 C CA . ALA A 1 84 ? 1.780 -2.558 -22.186 1.00 83.38 84 ALA A CA 1
ATOM 623 C C . ALA A 1 84 ? 2.446 -2.619 -20.801 1.00 83.38 84 ALA A C 1
ATOM 625 O O . ALA A 1 84 ? 2.093 -1.823 -19.933 1.00 83.38 84 ALA A O 1
ATOM 626 N N . LEU A 1 85 ? 3.421 -3.513 -20.600 1.00 85.50 85 LEU A N 1
ATOM 627 C CA . LEU A 1 85 ? 4.186 -3.599 -19.350 1.00 85.50 85 LEU A CA 1
ATOM 628 C C . LEU A 1 85 ? 5.086 -2.380 -19.131 1.00 85.50 85 LEU A C 1
ATOM 630 O O . LEU A 1 85 ? 5.177 -1.903 -18.002 1.00 85.50 85 LEU A O 1
ATOM 634 N N . GLU A 1 86 ? 5.712 -1.860 -20.189 1.00 88.06 86 GLU A N 1
ATOM 635 C CA . GLU A 1 86 ? 6.479 -0.610 -20.116 1.00 88.06 86 GLU A CA 1
ATOM 636 C C . GLU A 1 86 ? 5.574 0.566 -19.748 1.00 88.06 86 GLU A C 1
ATOM 638 O O . GLU A 1 86 ? 5.917 1.338 -18.857 1.00 88.06 86 GLU A O 1
ATOM 643 N N . ARG A 1 87 ? 4.382 0.667 -20.351 1.00 88.12 87 ARG A N 1
ATOM 644 C CA . ARG A 1 87 ? 3.408 1.700 -19.978 1.00 88.12 87 ARG A CA 1
ATOM 645 C C . ARG A 1 87 ? 2.973 1.567 -18.519 1.00 88.12 87 ARG A C 1
ATOM 647 O O . ARG A 1 87 ? 2.982 2.557 -17.808 1.00 88.12 87 ARG A O 1
ATOM 654 N N . ILE A 1 88 ? 2.672 0.355 -18.049 1.00 88.62 88 ILE A N 1
ATOM 655 C CA . ILE A 1 88 ? 2.322 0.116 -16.638 1.00 88.62 88 ILE A CA 1
ATOM 656 C C . ILE A 1 88 ? 3.470 0.529 -15.705 1.00 88.62 88 ILE A C 1
ATOM 658 O O . ILE A 1 88 ? 3.221 1.116 -14.655 1.00 88.62 88 ILE A O 1
ATOM 662 N N . ALA A 1 89 ? 4.721 0.224 -16.061 1.00 88.31 89 ALA A N 1
ATOM 663 C CA . ALA A 1 89 ? 5.879 0.623 -15.267 1.00 88.31 89 ALA A CA 1
ATOM 664 C C . ALA A 1 89 ? 6.062 2.148 -15.239 1.00 88.31 89 ALA A C 1
ATOM 666 O O . ALA A 1 89 ? 6.297 2.699 -14.166 1.00 88.31 89 ALA A O 1
ATOM 667 N N . ALA A 1 90 ? 5.903 2.816 -16.383 1.00 88.88 90 ALA A N 1
ATOM 668 C CA . ALA A 1 90 ? 5.977 4.269 -16.487 1.00 88.88 90 ALA A CA 1
ATOM 669 C C . ALA A 1 90 ? 4.848 4.961 -15.707 1.00 88.88 90 ALA A C 1
ATOM 671 O O . ALA A 1 90 ? 5.117 5.876 -14.934 1.00 88.88 90 ALA A O 1
ATOM 672 N N . ASP A 1 91 ? 3.606 4.487 -15.846 1.00 88.69 91 ASP A N 1
ATOM 673 C CA . ASP A 1 91 ? 2.445 5.022 -15.128 1.00 88.69 91 ASP A CA 1
ATOM 674 C C . ASP A 1 91 ? 2.640 4.894 -13.609 1.00 88.69 91 ASP A C 1
ATOM 676 O O . ASP A 1 91 ? 2.425 5.852 -12.871 1.00 88.69 91 ASP A O 1
ATOM 680 N N . ALA A 1 92 ? 3.124 3.739 -13.138 1.00 85.88 92 ALA A N 1
ATOM 681 C CA . ALA A 1 92 ? 3.360 3.493 -11.716 1.00 85.88 92 ALA A CA 1
ATOM 682 C C . ALA A 1 92 ? 4.517 4.328 -11.133 1.00 85.88 92 ALA A C 1
ATOM 684 O O . ALA A 1 92 ? 4.476 4.695 -9.957 1.00 85.88 92 ALA A O 1
ATOM 685 N N . ALA A 1 93 ? 5.548 4.619 -11.932 1.00 85.69 93 ALA A N 1
ATOM 686 C CA . ALA A 1 93 ? 6.637 5.508 -11.534 1.00 85.69 93 ALA A CA 1
ATOM 687 C C . ALA A 1 93 ? 6.162 6.968 -11.477 1.00 85.69 93 ALA A C 1
ATOM 689 O O . ALA A 1 93 ? 6.460 7.690 -10.523 1.00 85.69 93 ALA A O 1
ATOM 690 N N . GLN A 1 94 ? 5.371 7.381 -12.470 1.00 85.44 94 GLN A N 1
ATOM 691 C CA . GLN A 1 94 ? 4.813 8.724 -12.556 1.00 85.44 94 GLN A CA 1
ATOM 692 C C . GLN A 1 94 ? 3.828 9.006 -11.419 1.00 85.44 94 GLN A C 1
ATOM 694 O O . GLN A 1 94 ? 3.883 10.091 -10.846 1.00 85.44 94 GLN A O 1
ATOM 699 N N . GLU A 1 95 ? 2.966 8.045 -11.069 1.00 83.31 95 GLU A N 1
ATOM 700 C CA . GLU A 1 95 ? 1.997 8.163 -9.972 1.00 83.31 95 GLU A CA 1
ATOM 701 C C . GLU A 1 95 ? 2.687 8.555 -8.660 1.00 83.31 95 GLU A C 1
ATOM 703 O O . GLU A 1 95 ? 2.270 9.508 -8.005 1.00 83.31 95 GLU A O 1
ATOM 708 N N . LEU A 1 96 ? 3.789 7.887 -8.305 1.00 75.44 96 LEU A N 1
ATOM 709 C CA . LEU A 1 96 ? 4.538 8.205 -7.089 1.00 75.44 96 LEU A CA 1
ATOM 710 C C . LEU A 1 96 ? 5.290 9.541 -7.194 1.00 75.44 96 LEU A C 1
ATOM 712 O O . LEU A 1 96 ? 5.378 10.266 -6.208 1.00 75.44 96 LEU A O 1
ATOM 716 N N . ALA A 1 97 ? 5.830 9.874 -8.370 1.00 81.31 97 ALA A N 1
ATOM 717 C CA . ALA A 1 97 ? 6.627 11.085 -8.572 1.00 81.31 97 ALA A CA 1
ATOM 718 C C . ALA A 1 97 ? 5.805 12.384 -8.501 1.00 81.31 97 ALA A C 1
ATOM 720 O O . ALA A 1 97 ? 6.345 13.424 -8.122 1.00 81.31 97 ALA A O 1
ATOM 721 N N . VAL A 1 98 ? 4.525 12.340 -8.885 1.00 82.88 98 VAL A N 1
ATOM 722 C CA . VAL A 1 98 ? 3.637 13.520 -8.916 1.00 82.88 98 VAL A CA 1
ATOM 723 C C . VAL A 1 98 ? 2.660 13.600 -7.752 1.00 82.88 98 VAL A C 1
ATOM 725 O O . VAL A 1 98 ? 1.980 14.615 -7.614 1.00 82.88 98 VAL A O 1
ATOM 728 N N . SER A 1 99 ? 2.570 12.554 -6.930 1.00 82.62 99 SER A N 1
ATOM 729 C CA . SER A 1 99 ? 1.706 12.565 -5.753 1.00 82.62 99 SER A CA 1
ATOM 730 C C . SER A 1 99 ? 2.262 13.501 -4.686 1.00 82.62 99 SER A C 1
ATOM 732 O O . SER A 1 99 ? 3.450 13.468 -4.357 1.00 82.62 99 SER A O 1
ATOM 734 N N . GLU A 1 100 ? 1.387 14.327 -4.118 1.00 87.56 100 GLU A N 1
ATOM 735 C CA . GLU A 1 100 ? 1.732 15.099 -2.930 1.00 87.56 100 GLU A CA 1
ATOM 736 C C . GLU A 1 100 ? 2.006 14.147 -1.754 1.00 87.56 100 GLU A C 1
ATOM 738 O O . GLU A 1 100 ? 1.317 13.130 -1.613 1.00 87.56 100 GLU A O 1
ATOM 743 N N . PRO A 1 101 ? 2.998 14.443 -0.895 1.00 89.00 101 PRO A N 1
ATOM 744 C CA . PRO A 1 101 ? 3.259 13.627 0.279 1.00 89.00 101 PRO A CA 1
ATOM 745 C C . PRO A 1 101 ? 2.012 13.525 1.158 1.00 89.00 101 PRO A C 1
ATOM 747 O O . PRO A 1 101 ? 1.447 14.541 1.562 1.00 89.00 101 PRO A O 1
ATOM 750 N N . ILE A 1 102 ? 1.614 12.299 1.496 1.00 91.50 102 ILE A N 1
ATOM 751 C CA . ILE A 1 102 ? 0.514 12.082 2.433 1.00 91.50 102 ILE A CA 1
ATOM 752 C C . ILE A 1 102 ? 0.988 12.499 3.837 1.00 91.50 102 ILE A C 1
ATOM 754 O O . ILE A 1 102 ? 2.000 11.967 4.309 1.00 91.50 102 ILE A O 1
ATOM 758 N N . PRO A 1 103 ? 0.286 13.425 4.518 1.00 90.81 103 PRO A N 1
ATOM 759 C CA . PRO A 1 103 ? 0.647 13.849 5.866 1.00 90.81 103 PRO A CA 1
ATOM 760 C C . PRO A 1 103 ? 0.732 12.668 6.838 1.00 90.81 103 PRO A C 1
ATOM 762 O O . PRO A 1 103 ? -0.094 11.758 6.790 1.00 90.81 103 PRO A O 1
ATOM 765 N N . ASP A 1 104 ? 1.747 12.686 7.705 1.00 90.88 104 ASP A N 1
ATOM 766 C CA . ASP A 1 104 ? 1.991 11.689 8.760 1.00 90.88 104 ASP A CA 1
ATOM 767 C C . ASP A 1 104 ? 2.136 10.228 8.281 1.00 90.88 104 ASP A C 1
ATOM 769 O O . ASP A 1 104 ? 2.154 9.296 9.090 1.00 90.88 104 ASP A O 1
ATOM 773 N N . ALA A 1 105 ? 2.275 10.002 6.971 1.00 92.75 105 ALA A N 1
ATOM 774 C CA . ALA A 1 105 ? 2.445 8.665 6.427 1.00 92.75 105 ALA A CA 1
ATOM 775 C C . ALA A 1 105 ? 3.826 8.081 6.758 1.00 92.75 105 ALA A C 1
ATOM 777 O O . ALA A 1 105 ? 4.867 8.729 6.622 1.00 92.75 105 ALA A O 1
ATOM 778 N N . LEU A 1 106 ? 3.843 6.796 7.114 1.00 93.50 106 LEU A N 1
ATOM 779 C CA . LEU A 1 106 ? 5.066 6.021 7.265 1.00 93.50 106 LEU A CA 1
ATOM 780 C C . LEU A 1 106 ? 5.597 5.639 5.879 1.00 93.50 106 LEU A C 1
ATOM 782 O O . LEU A 1 106 ? 5.055 4.751 5.217 1.00 93.50 106 LEU A O 1
ATOM 786 N N . VAL A 1 107 ? 6.668 6.296 5.444 1.00 92.94 107 VAL A N 1
ATOM 787 C CA . VAL A 1 107 ? 7.338 5.994 4.173 1.00 92.94 107 VAL A CA 1
ATOM 788 C C . VAL A 1 107 ? 8.351 4.866 4.378 1.00 92.94 107 VAL A C 1
ATOM 790 O O . VAL A 1 107 ? 9.265 4.983 5.191 1.00 92.94 107 VAL A O 1
ATOM 793 N N . LEU A 1 108 ? 8.192 3.772 3.636 1.00 93.44 108 LEU A N 1
ATOM 794 C CA . LEU A 1 108 ? 8.972 2.545 3.777 1.00 93.44 108 LEU A CA 1
ATOM 795 C C . LEU A 1 108 ? 9.678 2.193 2.466 1.00 93.44 108 LEU A C 1
ATOM 797 O O . LEU A 1 108 ? 9.032 1.726 1.526 1.00 93.44 108 LEU A O 1
ATOM 801 N N . ASP A 1 109 ? 11.004 2.338 2.427 1.00 92.88 109 ASP A N 1
ATOM 802 C CA . ASP A 1 109 ? 11.809 1.835 1.310 1.00 92.88 109 ASP A CA 1
ATOM 803 C C . ASP A 1 109 ? 11.896 0.305 1.367 1.00 92.88 109 ASP A C 1
ATOM 805 O O . ASP A 1 109 ? 12.312 -0.302 2.357 1.00 92.88 109 ASP A O 1
ATOM 809 N N . THR A 1 110 ? 11.472 -0.330 0.281 1.00 94.25 110 THR A N 1
ATOM 810 C CA . THR A 1 110 ? 11.408 -1.785 0.154 1.00 94.25 110 THR A CA 1
ATOM 811 C C . THR A 1 110 ? 12.601 -2.385 -0.597 1.00 94.25 110 THR A C 1
ATOM 813 O O . THR A 1 110 ? 12.615 -3.593 -0.863 1.00 94.25 110 THR A O 1
ATOM 816 N N . VAL A 1 111 ? 13.593 -1.583 -0.994 1.00 93.31 111 VAL A N 1
ATOM 817 C CA . VAL A 1 111 ? 14.797 -2.053 -1.692 1.00 93.31 111 VAL A CA 1
ATOM 818 C C . VAL A 1 111 ? 15.748 -2.713 -0.696 1.00 93.31 111 VAL A C 1
ATOM 820 O O . VAL A 1 111 ? 16.215 -2.099 0.253 1.00 93.31 111 VAL A O 1
ATOM 823 N N . GLY A 1 112 ? 16.044 -3.999 -0.900 1.00 91.62 112 GLY A N 1
ATOM 824 C CA . GLY A 1 112 ? 16.958 -4.754 -0.032 1.00 91.62 112 GLY A CA 1
ATOM 825 C C . GLY A 1 112 ? 16.413 -5.075 1.368 1.00 91.62 112 GLY A C 1
ATOM 826 O O . GLY A 1 112 ? 17.081 -5.771 2.130 1.00 91.62 112 GLY A O 1
ATOM 827 N N . VAL A 1 113 ? 15.195 -4.634 1.698 1.00 93.31 113 VAL A N 1
ATOM 828 C CA . VAL A 1 113 ? 14.556 -4.873 2.997 1.00 93.31 113 VAL A CA 1
ATOM 829 C C . VAL A 1 113 ? 13.600 -6.066 2.913 1.00 93.31 113 VAL A C 1
ATOM 831 O O . VAL A 1 113 ? 12.734 -6.146 2.042 1.00 93.31 113 VAL A O 1
ATOM 834 N N . GLY A 1 114 ? 13.743 -7.021 3.835 1.00 93.38 114 GLY A N 1
ATOM 835 C CA . GLY A 1 114 ? 12.862 -8.188 3.908 1.00 93.38 114 GLY A CA 1
ATOM 836 C C . GLY A 1 114 ? 11.464 -7.851 4.443 1.00 93.38 114 GLY A C 1
ATOM 837 O O . GLY A 1 114 ? 11.306 -6.996 5.309 1.00 93.38 114 GLY A O 1
ATOM 838 N N . VAL A 1 115 ? 10.441 -8.599 4.014 1.00 92.44 115 VAL A N 1
ATOM 839 C CA . VAL A 1 115 ? 9.035 -8.387 4.430 1.00 92.44 115 VAL A CA 1
ATOM 840 C C . VAL A 1 115 ? 8.855 -8.393 5.953 1.00 92.44 115 VAL A C 1
ATOM 842 O O . VAL A 1 115 ? 8.116 -7.575 6.488 1.00 92.44 115 VAL A O 1
ATOM 845 N N . ARG A 1 116 ? 9.550 -9.285 6.674 1.00 93.69 116 ARG A N 1
ATOM 846 C CA . ARG A 1 116 ? 9.485 -9.344 8.148 1.00 93.69 116 ARG A CA 1
ATOM 847 C C . ARG A 1 116 ? 10.043 -8.090 8.817 1.00 93.69 116 ARG A C 1
ATOM 849 O O . ARG A 1 116 ? 9.580 -7.728 9.891 1.00 93.69 116 ARG A O 1
ATOM 856 N N . GLU A 1 117 ? 11.043 -7.470 8.203 1.00 94.88 117 GLU A N 1
ATOM 857 C CA . GLU A 1 117 ? 11.643 -6.237 8.704 1.00 94.88 117 GLU A CA 1
ATOM 858 C C . GLU A 1 117 ? 10.670 -5.072 8.534 1.00 94.88 117 GLU A C 1
ATOM 860 O O . GLU A 1 117 ? 10.352 -4.397 9.506 1.00 94.88 117 GLU A O 1
ATOM 865 N N . LEU A 1 118 ? 10.100 -4.920 7.335 1.00 94.81 118 LEU A N 1
ATOM 866 C CA . LEU A 1 118 ? 9.068 -3.915 7.062 1.00 94.81 118 LEU A CA 1
ATOM 867 C C . LEU A 1 118 ? 7.852 -4.087 7.974 1.00 94.81 118 LEU A C 1
ATOM 869 O O . LEU A 1 118 ? 7.365 -3.117 8.544 1.00 94.81 118 LEU A O 1
ATOM 873 N N . ALA A 1 119 ? 7.396 -5.326 8.176 1.00 93.62 119 ALA A N 1
ATOM 874 C CA . ALA A 1 119 ? 6.300 -5.610 9.095 1.00 93.62 119 ALA A CA 1
ATOM 875 C C . ALA A 1 119 ? 6.630 -5.168 10.528 1.00 93.62 119 ALA A C 1
ATOM 877 O O . ALA A 1 119 ? 5.777 -4.594 11.194 1.00 93.62 119 ALA A O 1
ATOM 878 N N . ARG A 1 120 ? 7.868 -5.374 11.000 1.00 92.69 120 ARG A N 1
ATOM 879 C CA . ARG A 1 120 ? 8.296 -4.888 12.321 1.00 92.69 120 ARG A CA 1
ATOM 880 C C . ARG A 1 120 ? 8.330 -3.361 12.401 1.00 92.69 120 ARG A C 1
ATOM 882 O O . ARG A 1 120 ? 7.943 -2.826 13.434 1.00 92.69 120 ARG A O 1
ATOM 889 N N . GLN A 1 121 ? 8.720 -2.670 11.331 1.00 92.88 121 GLN A N 1
ATOM 890 C CA . GLN A 1 121 ? 8.662 -1.205 11.282 1.00 92.88 121 GLN A CA 1
ATOM 891 C C . GLN A 1 121 ? 7.221 -0.696 11.373 1.00 92.88 121 GLN A C 1
ATOM 893 O O . GLN A 1 121 ? 6.941 0.159 12.208 1.00 92.88 121 GLN A O 1
ATOM 898 N N . VAL A 1 122 ? 6.291 -1.282 10.609 1.00 93.50 122 VAL A N 1
ATOM 899 C CA . VAL A 1 122 ? 4.858 -0.959 10.719 1.00 93.50 122 VAL A CA 1
ATOM 900 C C . VAL A 1 122 ? 4.367 -1.207 12.146 1.00 93.50 122 VAL A C 1
ATOM 902 O O . VAL A 1 122 ? 3.809 -0.310 12.766 1.00 93.50 122 VAL A O 1
ATOM 905 N N . LEU A 1 123 ? 4.655 -2.383 12.710 1.00 92.62 123 LEU A N 1
ATOM 906 C CA . LEU A 1 123 ? 4.224 -2.738 14.064 1.00 92.62 123 LEU A CA 1
ATOM 907 C C . LEU A 1 123 ? 4.771 -1.793 15.143 1.00 92.62 123 LEU A C 1
ATOM 909 O O . LEU A 1 123 ? 4.079 -1.553 16.125 1.00 92.62 123 LEU A O 1
ATOM 913 N N . SER A 1 124 ? 5.973 -1.233 14.969 1.00 91.38 124 SER A 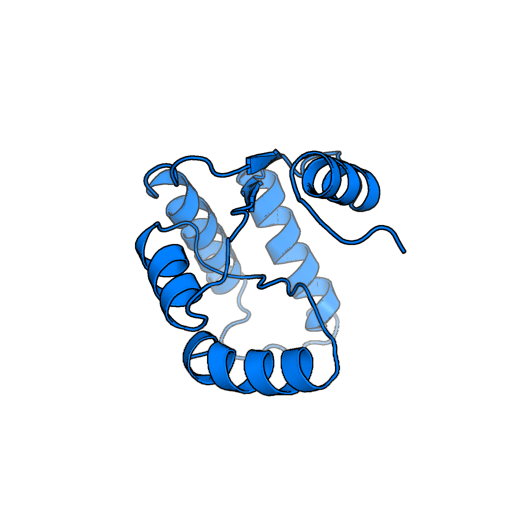N 1
ATOM 914 C CA . SER A 1 124 ? 6.569 -0.313 15.950 1.00 91.38 124 SER A CA 1
ATOM 915 C C . SER A 1 124 ? 5.860 1.037 16.081 1.00 91.38 124 SER A C 1
ATOM 917 O O . SER A 1 124 ? 6.075 1.728 17.074 1.00 91.38 124 SER A O 1
ATOM 919 N N . VAL A 1 125 ? 5.021 1.409 15.109 1.00 89.81 125 VAL A N 1
ATOM 920 C CA . VAL A 1 125 ? 4.301 2.695 15.090 1.00 89.81 125 VAL A CA 1
ATOM 921 C C . VAL A 1 125 ? 2.779 2.531 15.105 1.00 89.81 125 VAL A C 1
ATOM 923 O O . VAL A 1 125 ? 2.048 3.510 14.987 1.00 89.81 125 VAL A O 1
ATOM 926 N N . THR A 1 126 ? 2.293 1.297 15.239 1.00 89.00 126 THR A N 1
ATOM 927 C CA . THR A 1 126 ? 0.861 0.974 15.281 1.00 89.00 126 THR A CA 1
ATOM 928 C C . THR A 1 126 ? 0.483 0.373 16.625 1.00 89.00 126 THR A C 1
ATOM 930 O O . THR A 1 126 ? 1.236 -0.431 17.169 1.00 89.00 126 THR A O 1
ATOM 933 N N . ASP A 1 127 ? -0.749 0.604 17.075 1.00 85.38 127 ASP A N 1
ATOM 934 C CA . ASP A 1 127 ? -1.340 -0.093 18.229 1.00 85.38 127 ASP A CA 1
ATOM 935 C C . ASP A 1 127 ? -1.851 -1.503 17.868 1.00 85.38 127 ASP A C 1
ATOM 937 O O . ASP A 1 127 ? -2.910 -1.959 18.325 1.00 85.38 127 ASP A O 1
ATOM 941 N N . TRP A 1 128 ? -1.124 -2.202 16.990 1.00 87.81 128 TRP A N 1
ATOM 942 C CA . TRP A 1 128 ? -1.524 -3.525 16.530 1.00 87.81 128 TRP A CA 1
ATOM 943 C C . TRP A 1 128 ? -1.545 -4.504 17.715 1.00 87.81 128 TRP A C 1
ATOM 945 O O . TRP A 1 128 ? -0.595 -4.537 18.501 1.00 87.81 128 TRP A O 1
ATOM 955 N N . PRO A 1 129 ? -2.605 -5.318 17.876 1.00 83.62 129 PRO A N 1
ATOM 956 C CA . PRO A 1 129 ? -2.676 -6.277 18.964 1.00 83.62 129 PRO A CA 1
ATOM 957 C C . PRO A 1 129 ? -1.500 -7.251 18.895 1.00 83.62 129 PRO A C 1
ATOM 959 O O . PRO A 1 129 ? -1.290 -7.905 17.872 1.00 83.62 129 PRO A O 1
ATOM 962 N N . VAL A 1 130 ? -0.763 -7.371 19.997 1.00 73.00 130 VAL A N 1
ATOM 963 C CA . VAL A 1 130 ? 0.243 -8.421 20.165 1.00 73.00 130 VAL A CA 1
ATOM 964 C C . VAL A 1 130 ? -0.492 -9.761 20.237 1.00 73.00 130 VAL A C 1
ATOM 966 O O . VAL A 1 130 ? -1.355 -9.940 21.097 1.00 73.00 130 VAL A O 1
ATOM 969 N N . THR A 1 131 ? -0.205 -10.652 19.289 1.00 59.47 131 THR A N 1
ATOM 970 C CA . THR A 1 131 ? -0.634 -12.063 19.308 1.00 59.47 131 THR A CA 1
ATOM 971 C C . THR A 1 131 ? 0.148 -12.878 20.317 1.00 59.47 131 THR A C 1
ATOM 973 O O . THR A 1 131 ? 1.380 -12.667 20.387 1.00 59.47 131 THR A O 1
#

Radius of gyration: 17.37 Å; chains: 1; bounding box: 37×36×45 Å

Foldseek 3Di:
DVLQCVLVVVVVVVVVVDDDDDDPDFFQAQVSVVSNCVSHDPDDDAAAAEDEDLVVLLVVLVVCLCPVQVVVPVRDDPCNDPVNSVVVSVVNNVSVVPHDHHPNHHYHYPVVDDPVRVVVVVVVPDPDDDD

Sequence (131 aa):
MKIRNLGSIWRNYQAAGARCFVVSGLGAAVDDVETCAGAVPGSVPTVCVLTVTETEQRARIFRRAQQEYGMEHGGGSTNQTLEALERIAADAAQELAVSEPIPDALVLDTVGVGVRELARQVLSVTDWPVT

Secondary structure (DSSP, 8-state):
-GGGGHHHHHHHHHHTT-------S--SSHHHHHHHHHTSTT-----EEEE--HHHHHHHHHHHHHHHHTGGGT---TT-SHHHHHHHHHHHHHHHHHSPPPTT-EEEE-SS--HHHHHHHHHHTS-PPP-

pLDDT: mean 84.76, std 12.19, range [48.03, 95.06]